Protein AF-A0A6N4GZV1-F1 (afdb_monomer)

Sequence (91 aa):
MYALSKSDAMEKRITLDRKIQGILDRGPMAALYFAVAANVLRLIVEQNDDRFVHDLFGGLIDSATIRHCVEEIDKTLNQQPNNNHLQGVEK

Solvent-accessible surface area (backbone atoms only — not comparable to full-atom values): 5704 Å² total; per-residue (Å²): 135,83,77,79,57,72,72,70,80,56,65,72,81,73,46,70,67,58,53,49,50,62,43,53,72,68,38,74,63,39,56,49,52,50,52,52,49,50,52,52,50,43,52,55,52,72,77,45,55,59,67,58,47,14,53,76,56,74,63,76,50,57,37,67,60,53,52,51,54,45,52,52,51,49,49,66,74,66,57,67,79,81,81,84,80,82,90,85,83,88,131

Foldseek 3Di:
DDDPPCVVVPPDPCDPVNVLVVLPVVPPVSVVVVLVVLVVLLVVLVVDDQVVCCVVVVVPDGSVVSNVVSVVVVCVSPVDPPPPDPDDDDD

Mean predicted aligned error: 13.42 Å

Secondary structure (DSSP, 8-state):
-----TTTT------HHHHHHHHHTT-HHHHHHHHHHHHHHHHHHHHS-HHHHHHHTTTSS-HHHHHHHHHHHHHHHH-------S-----

Structure (mmCIF, N/CA/C/O backbone):
data_AF-A0A6N4GZV1-F1
#
_entry.id   AF-A0A6N4GZV1-F1
#
loop_
_atom_site.group_PDB
_atom_site.id
_atom_site.type_symbol
_atom_site.label_atom_id
_atom_site.label_alt_id
_atom_site.label_comp_id
_atom_site.label_asym_id
_atom_site.label_entity_id
_atom_site.label_seq_id
_atom_site.pdbx_PDB_ins_code
_atom_site.Cartn_x
_atom_site.Cartn_y
_atom_site.Cartn_z
_atom_site.occupancy
_atom_site.B_iso_or_equiv
_atom_site.auth_seq_id
_atom_site.auth_comp_id
_atom_site.auth_asym_id
_atom_site.auth_atom_id
_atom_site.pdbx_PDB_model_num
ATOM 1 N N . MET A 1 1 ? -17.744 -21.325 -41.188 1.00 39.00 1 MET A N 1
ATOM 2 C CA . MET A 1 1 ? -17.784 -21.303 -39.711 1.00 39.00 1 MET A CA 1
ATOM 3 C C . MET A 1 1 ? -16.356 -21.349 -39.203 1.00 39.00 1 MET A C 1
ATOM 5 O O . MET A 1 1 ? -15.776 -22.423 -39.159 1.00 39.00 1 MET A O 1
ATOM 9 N N . TYR A 1 2 ? -15.757 -20.196 -38.911 1.00 44.53 2 TYR A N 1
ATOM 10 C CA . TYR A 1 2 ? -14.445 -20.166 -38.271 1.00 44.53 2 TYR A CA 1
ATOM 11 C C . TYR A 1 2 ? -14.669 -20.321 -36.772 1.00 44.53 2 TYR A C 1
ATOM 13 O O . TYR A 1 2 ? -15.234 -19.438 -36.130 1.00 44.53 2 TYR A O 1
ATOM 21 N N . ALA A 1 3 ? -14.300 -21.483 -36.237 1.00 51.69 3 ALA A N 1
ATOM 22 C CA . ALA A 1 3 ? -14.184 -21.663 -34.804 1.00 51.69 3 ALA A CA 1
ATOM 23 C C . ALA A 1 3 ? -13.064 -20.732 -34.329 1.00 51.69 3 ALA A C 1
ATOM 25 O O . ALA A 1 3 ? -11.892 -20.984 -34.601 1.00 51.69 3 ALA A O 1
ATOM 26 N N . LEU A 1 4 ? -13.441 -19.633 -33.671 1.00 43.53 4 LEU A N 1
ATOM 27 C CA . LEU A 1 4 ? -12.529 -18.837 -32.861 1.00 43.53 4 LEU A CA 1
ATOM 28 C C . LEU A 1 4 ? -11.866 -19.794 -31.871 1.00 43.53 4 LEU A C 1
ATOM 30 O O . LEU A 1 4 ? -12.511 -20.345 -30.975 1.00 43.53 4 LEU A O 1
ATOM 34 N N . SER A 1 5 ? -10.585 -20.056 -32.110 1.00 47.06 5 SER A N 1
ATOM 35 C CA . SER A 1 5 ? -9.759 -20.865 -31.236 1.00 47.06 5 SER A CA 1
ATOM 36 C C . SER A 1 5 ? -9.793 -20.238 -29.845 1.00 47.06 5 SER A C 1
ATOM 38 O O . SER A 1 5 ? -9.521 -19.049 -29.680 1.00 47.06 5 SER A O 1
ATOM 40 N N . LYS A 1 6 ? -10.096 -21.046 -28.823 1.00 49.38 6 LYS A N 1
ATOM 41 C CA . LYS A 1 6 ? -10.034 -20.657 -27.401 1.00 49.38 6 LYS A CA 1
ATOM 42 C C . LYS A 1 6 ? -8.677 -20.049 -26.994 1.00 49.38 6 LYS A C 1
ATOM 44 O O . LYS A 1 6 ? -8.577 -19.504 -25.900 1.00 49.38 6 LYS A O 1
ATOM 49 N N . SER A 1 7 ? -7.656 -20.133 -27.852 1.00 49.97 7 SER A N 1
ATOM 50 C CA . SER A 1 7 ? -6.354 -19.488 -27.677 1.00 49.97 7 SER A CA 1
ATOM 51 C C . SER A 1 7 ? -6.402 -17.958 -27.716 1.00 49.97 7 SER A C 1
ATOM 53 O O . SER A 1 7 ? -5.606 -17.343 -27.016 1.00 49.97 7 SER A O 1
ATOM 55 N N . ASP A 1 8 ? -7.332 -17.342 -28.456 1.00 43.09 8 ASP A N 1
ATOM 56 C CA . ASP A 1 8 ? -7.418 -15.871 -28.538 1.00 43.09 8 ASP A CA 1
ATOM 57 C C . ASP A 1 8 ? -8.203 -15.264 -27.365 1.00 43.09 8 ASP A C 1
ATOM 59 O O . ASP A 1 8 ? -7.973 -14.125 -26.974 1.00 43.09 8 ASP A O 1
ATOM 63 N N . ALA A 1 9 ? -9.076 -16.052 -26.729 1.00 45.34 9 ALA A N 1
ATOM 64 C CA . ALA A 1 9 ? -9.804 -15.655 -25.519 1.00 45.34 9 ALA A CA 1
ATOM 65 C C . ALA A 1 9 ? -8.947 -15.737 -24.239 1.00 45.34 9 ALA A C 1
ATOM 67 O O . ALA A 1 9 ? -9.400 -15.362 -23.157 1.00 45.34 9 ALA A O 1
ATOM 68 N N . MET A 1 10 ? -7.710 -16.227 -24.353 1.00 44.81 10 MET A N 1
ATOM 69 C CA . MET A 1 10 ? -6.703 -16.218 -23.295 1.00 44.81 10 MET A CA 1
ATOM 70 C C . MET A 1 10 ? -5.724 -15.066 -23.525 1.00 44.81 10 MET A C 1
ATOM 72 O O . MET A 1 10 ? -4.509 -15.224 -23.400 1.00 44.81 10 MET A O 1
ATOM 76 N N . GLU A 1 11 ? -6.259 -13.891 -23.866 1.00 49.50 11 GLU A N 1
ATOM 77 C CA . GLU A 1 11 ? -5.579 -12.618 -23.674 1.00 49.50 11 GLU A CA 1
ATOM 78 C C . GLU A 1 11 ? -5.025 -12.637 -22.250 1.00 49.50 11 GLU A C 1
ATOM 80 O O . GLU A 1 11 ? -5.776 -12.673 -21.271 1.00 49.50 11 GLU A O 1
ATOM 85 N N . LYS A 1 12 ? -3.700 -12.822 -22.169 1.00 54.75 12 LYS A N 1
ATOM 86 C CA . LYS A 1 12 ? -2.943 -13.113 -20.952 1.00 54.75 12 LYS A CA 1
ATOM 87 C C . LYS A 1 12 ? -3.569 -12.333 -19.807 1.00 54.75 12 LYS A C 1
ATOM 89 O O . LYS A 1 12 ? -3.478 -11.109 -19.793 1.00 54.75 12 LYS A O 1
ATOM 94 N N . ARG A 1 13 ? -4.162 -13.026 -18.829 1.00 56.31 13 ARG A N 1
ATOM 95 C CA . ARG A 1 13 ? -4.373 -12.445 -17.503 1.00 56.31 13 ARG A CA 1
ATOM 96 C C . ARG A 1 13 ? -2.984 -12.122 -16.975 1.00 56.31 13 ARG A C 1
ATOM 98 O O . ARG A 1 13 ? -2.338 -12.953 -16.345 1.00 56.31 13 ARG A O 1
ATOM 105 N N . ILE A 1 14 ? -2.467 -10.956 -17.348 1.00 60.16 14 ILE A N 1
ATOM 106 C CA . ILE A 1 14 ? -1.228 -10.429 -16.816 1.00 60.16 14 ILE A CA 1
ATOM 107 C C . ILE A 1 14 ? -1.551 -10.204 -15.347 1.00 60.16 14 ILE A C 1
ATOM 109 O O . ILE A 1 14 ? -2.309 -9.292 -15.008 1.00 60.16 14 ILE A O 1
ATOM 113 N N . THR A 1 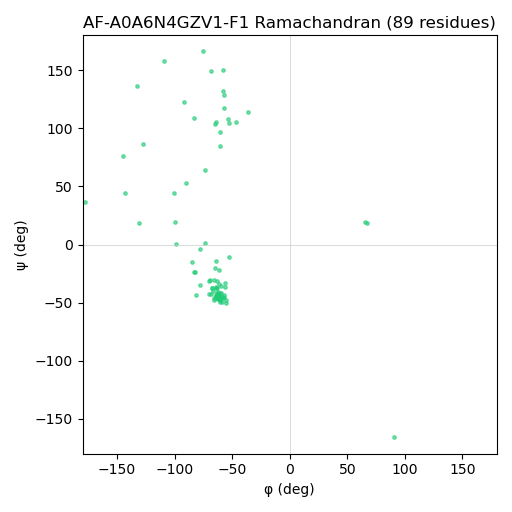15 ? -1.046 -11.102 -14.504 1.00 80.62 15 THR A N 1
ATOM 114 C CA . THR A 1 15 ? -1.184 -10.998 -13.057 1.00 80.62 15 THR A CA 1
ATOM 115 C C . THR A 1 15 ? -0.585 -9.673 -12.610 1.00 80.62 15 THR A C 1
ATOM 117 O O . THR A 1 15 ? 0.322 -9.133 -13.254 1.00 80.62 15 THR A O 1
ATOM 120 N N . LEU A 1 16 ? -1.122 -9.117 -11.528 1.00 74.81 16 LEU A N 1
ATOM 121 C CA . LEU A 1 16 ? -0.647 -7.847 -10.991 1.00 74.81 16 LEU A CA 1
ATOM 122 C C . LEU A 1 16 ? 0.861 -7.924 -10.692 1.00 74.81 16 LEU A C 1
ATOM 124 O O . LEU A 1 16 ? 1.599 -7.014 -11.062 1.00 74.81 16 LEU A O 1
ATOM 128 N N . ASP A 1 17 ? 1.332 -9.079 -10.221 1.00 74.88 17 ASP A N 1
ATOM 129 C CA . ASP A 1 17 ? 2.753 -9.381 -10.009 1.00 74.88 17 ASP A CA 1
ATOM 130 C C . ASP A 1 17 ? 3.595 -9.228 -11.280 1.00 74.88 17 ASP A C 1
ATOM 132 O O . ASP A 1 17 ? 4.663 -8.622 -11.258 1.00 74.88 17 ASP A O 1
ATOM 136 N N . ARG A 1 18 ? 3.099 -9.709 -12.428 1.00 78.75 18 ARG A N 1
ATOM 137 C CA . ARG A 1 18 ? 3.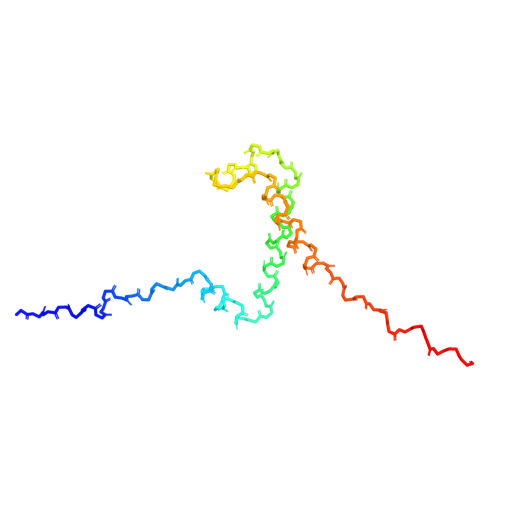805 -9.586 -13.711 1.00 78.75 18 ARG A CA 1
ATOM 138 C C . ARG A 1 18 ? 3.849 -8.138 -14.203 1.00 78.75 18 ARG A C 1
ATOM 140 O O . ARG A 1 18 ? 4.807 -7.750 -14.869 1.00 78.75 18 ARG A O 1
ATOM 147 N N . LYS A 1 19 ? 2.832 -7.328 -13.878 1.00 79.50 19 LYS A N 1
ATOM 148 C CA . LYS A 1 19 ? 2.851 -5.879 -14.148 1.00 79.50 19 LYS A CA 1
ATOM 149 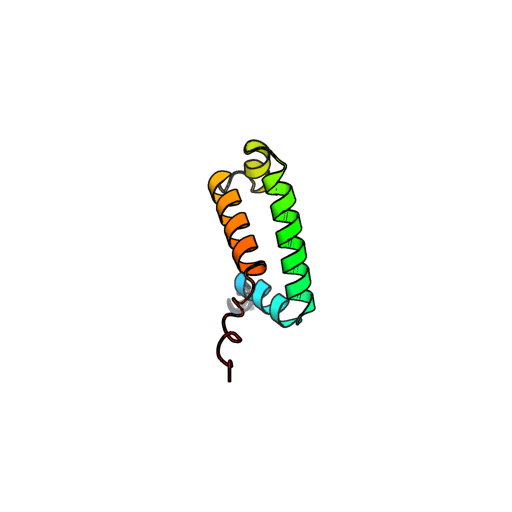C C . LYS A 1 19 ? 3.855 -5.165 -13.249 1.00 79.50 19 LYS A C 1
ATOM 151 O O . LYS A 1 19 ? 4.588 -4.321 -13.750 1.00 79.50 19 LYS A O 1
ATOM 156 N N . ILE A 1 20 ? 3.912 -5.524 -11.964 1.00 77.69 20 ILE A N 1
ATOM 157 C CA . ILE A 1 20 ? 4.891 -4.980 -11.014 1.00 77.69 20 ILE A CA 1
ATOM 158 C C . ILE A 1 20 ? 6.309 -5.312 -11.478 1.00 77.69 20 ILE A C 1
ATOM 160 O O . ILE A 1 20 ? 7.115 -4.397 -11.610 1.00 77.69 20 ILE A O 1
ATOM 164 N N . GLN A 1 21 ? 6.595 -6.573 -11.815 1.00 76.81 21 GLN A N 1
ATOM 165 C CA . GLN A 1 21 ? 7.904 -6.975 -12.344 1.00 76.81 21 GLN A CA 1
ATOM 166 C C . GLN A 1 21 ? 8.289 -6.161 -13.583 1.00 76.81 21 GLN A C 1
ATOM 168 O O . GLN A 1 21 ? 9.357 -5.563 -13.608 1.00 76.81 21 GLN A O 1
ATOM 173 N N . GLY A 1 22 ? 7.381 -6.010 -14.552 1.00 80.75 22 GLY A N 1
ATOM 174 C CA . GLY A 1 22 ? 7.652 -5.199 -15.743 1.00 80.75 22 GLY A CA 1
ATOM 175 C C . GLY A 1 22 ? 7.847 -3.698 -15.474 1.00 80.75 22 GLY A C 1
ATOM 176 O O . GLY A 1 22 ? 8.406 -3.000 -16.319 1.00 80.75 22 GLY A O 1
ATOM 177 N N . ILE A 1 23 ? 7.379 -3.172 -14.336 1.00 77.62 23 ILE A N 1
ATOM 178 C CA . ILE A 1 23 ? 7.673 -1.800 -13.893 1.00 77.62 23 ILE A CA 1
ATOM 179 C C . ILE A 1 23 ? 9.042 -1.753 -13.217 1.00 77.62 23 ILE A C 1
ATOM 181 O O . ILE A 1 23 ? 9.815 -0.849 -13.517 1.00 77.62 23 ILE A O 1
ATOM 185 N N . LEU A 1 24 ? 9.363 -2.724 -12.360 1.00 77.06 24 LEU A N 1
ATOM 186 C CA . LEU A 1 24 ? 10.668 -2.828 -11.702 1.00 77.06 24 LEU A CA 1
ATOM 187 C C . LEU A 1 24 ? 11.810 -3.006 -12.717 1.00 77.06 24 LEU A C 1
ATOM 189 O O . LEU A 1 24 ? 12.870 -2.404 -12.556 1.00 77.06 24 LEU A O 1
ATOM 193 N N . ASP A 1 25 ? 11.556 -3.710 -13.823 1.00 79.56 25 ASP A N 1
ATOM 194 C CA . ASP A 1 25 ? 12.494 -3.874 -14.942 1.00 79.56 25 ASP A CA 1
ATOM 195 C C . ASP A 1 25 ? 12.817 -2.553 -15.671 1.00 79.56 25 ASP A C 1
ATOM 197 O O . ASP A 1 25 ? 13.795 -2.477 -16.414 1.00 79.56 25 ASP A O 1
ATOM 201 N N . ARG A 1 26 ? 12.041 -1.476 -15.455 1.00 76.06 26 ARG A N 1
ATOM 202 C CA . ARG A 1 26 ? 12.314 -0.140 -16.033 1.00 76.06 26 ARG A CA 1
ATOM 203 C C . ARG A 1 26 ? 13.494 0.575 -15.366 1.00 76.06 26 ARG A C 1
ATOM 205 O O . ARG A 1 26 ? 13.815 1.702 -15.745 1.00 76.06 26 ARG A O 1
ATOM 212 N N . GLY A 1 27 ? 14.141 -0.064 -14.393 1.00 75.44 27 GLY A N 1
ATOM 213 C CA . GLY A 1 27 ? 15.372 0.405 -13.774 1.00 75.44 27 GLY A CA 1
ATOM 214 C C . GLY A 1 27 ? 15.149 1.296 -12.544 1.00 75.44 27 GLY A C 1
ATOM 215 O O . GLY A 1 27 ? 14.046 1.358 -11.996 1.00 75.44 27 GLY A O 1
ATOM 216 N N . PRO A 1 28 ? 16.193 2.006 -12.082 1.00 76.31 28 PRO A N 1
ATOM 217 C CA . PRO A 1 28 ? 16.224 2.658 -10.766 1.00 76.31 28 PRO A CA 1
ATOM 218 C C . PRO A 1 28 ? 15.143 3.729 -10.562 1.00 76.31 28 PRO A C 1
ATOM 220 O O . PRO A 1 28 ? 14.747 3.998 -9.430 1.00 76.31 28 PRO A O 1
ATOM 223 N N . MET A 1 29 ? 14.602 4.296 -11.644 1.00 81.38 29 MET A N 1
ATOM 224 C CA . MET A 1 29 ? 13.479 5.232 -11.570 1.00 81.38 29 MET A CA 1
ATOM 225 C C . MET A 1 29 ? 12.211 4.594 -11.000 1.00 81.38 29 MET A C 1
ATOM 227 O O . MET A 1 29 ? 11.495 5.247 -10.248 1.00 81.38 29 MET A O 1
ATOM 231 N N . ALA A 1 30 ? 11.930 3.328 -11.317 1.00 79.88 30 ALA A N 1
ATOM 232 C CA . ALA A 1 30 ? 10.764 2.635 -10.777 1.00 79.88 30 ALA A CA 1
ATOM 233 C C . ALA A 1 30 ? 10.868 2.478 -9.258 1.00 79.88 30 ALA A C 1
ATOM 235 O O . ALA A 1 30 ? 9.924 2.805 -8.543 1.00 79.88 30 ALA A O 1
ATOM 236 N N . ALA A 1 31 ? 12.038 2.058 -8.767 1.00 79.00 31 ALA A N 1
ATOM 237 C CA . ALA A 1 31 ? 12.314 1.960 -7.337 1.00 79.00 31 ALA A CA 1
ATOM 238 C C . ALA A 1 31 ? 12.166 3.320 -6.632 1.00 79.00 31 ALA A C 1
ATOM 240 O O . ALA A 1 31 ? 11.541 3.393 -5.576 1.00 79.00 31 ALA A O 1
ATOM 241 N N . LEU A 1 32 ? 12.653 4.406 -7.247 1.00 82.94 32 LEU A N 1
ATOM 242 C CA . LEU A 1 32 ? 12.476 5.763 -6.722 1.00 82.94 32 LEU A CA 1
ATOM 243 C C . LEU A 1 32 ? 10.992 6.148 -6.613 1.00 82.94 32 LEU A C 1
ATOM 245 O O . LEU A 1 32 ? 10.564 6.632 -5.568 1.00 82.94 32 LEU A O 1
ATOM 249 N N . TYR A 1 33 ? 10.192 5.914 -7.657 1.00 85.69 33 T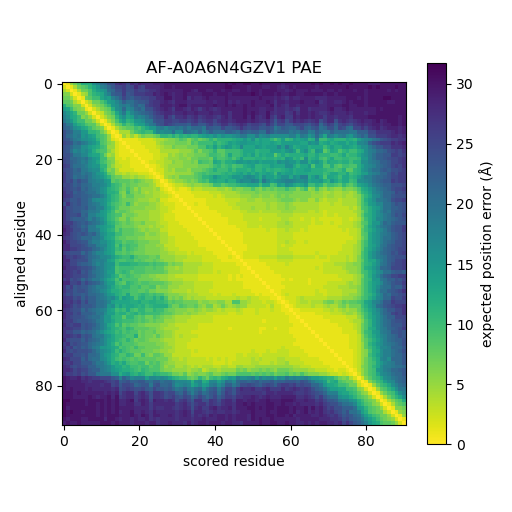YR A N 1
ATOM 250 C CA . TYR A 1 33 ? 8.755 6.206 -7.612 1.00 85.69 33 TYR A CA 1
ATOM 251 C C . TYR A 1 33 ? 8.019 5.357 -6.571 1.00 85.69 33 TYR A C 1
ATOM 253 O O . TYR A 1 33 ? 7.128 5.878 -5.903 1.00 85.69 33 TYR A O 1
ATOM 261 N N . PHE A 1 34 ? 8.405 4.090 -6.384 1.00 83.81 34 PHE A N 1
ATOM 262 C CA . PHE A 1 34 ? 7.860 3.253 -5.313 1.00 83.81 34 PHE A CA 1
ATOM 263 C C . PHE A 1 34 ? 8.209 3.796 -3.924 1.00 83.81 34 PHE A C 1
ATOM 265 O O . PHE A 1 34 ? 7.323 3.877 -3.078 1.00 83.81 34 PHE A O 1
ATOM 272 N N . ALA A 1 35 ? 9.451 4.232 -3.702 1.00 84.25 35 ALA A N 1
ATOM 273 C CA . ALA A 1 35 ? 9.861 4.832 -2.433 1.00 84.25 35 ALA A CA 1
ATOM 2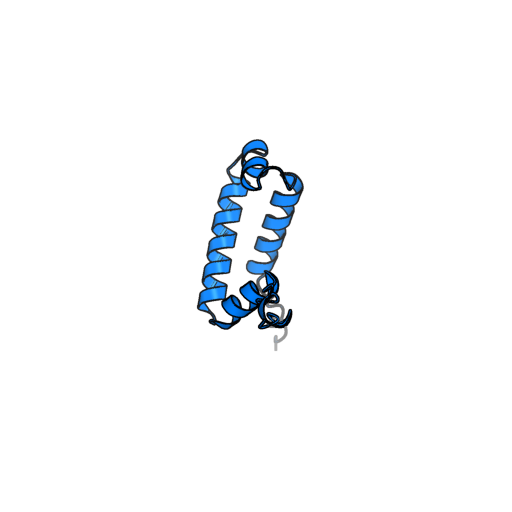74 C C . ALA A 1 35 ? 9.093 6.132 -2.136 1.00 84.25 35 ALA A C 1
ATOM 276 O O . ALA A 1 35 ? 8.595 6.329 -1.030 1.00 84.25 35 ALA A O 1
ATOM 277 N N . VAL A 1 36 ? 8.920 6.998 -3.142 1.00 88.69 36 VAL A N 1
ATOM 278 C CA . VAL A 1 36 ? 8.113 8.221 -3.008 1.00 88.69 36 VAL A CA 1
ATOM 279 C C . VAL A 1 36 ? 6.650 7.883 -2.708 1.00 88.69 36 VAL A C 1
ATOM 281 O O . VAL A 1 36 ? 6.061 8.480 -1.810 1.00 88.69 36 VAL A O 1
ATOM 284 N N . ALA A 1 37 ? 6.067 6.912 -3.416 1.00 90.50 37 ALA A N 1
ATOM 285 C CA . ALA A 1 37 ? 4.688 6.487 -3.190 1.00 90.50 37 ALA A CA 1
ATOM 286 C C . ALA A 1 37 ? 4.483 5.908 -1.782 1.00 90.50 37 ALA A C 1
ATOM 288 O O . ALA A 1 37 ? 3.490 6.233 -1.136 1.00 90.50 37 ALA A O 1
ATOM 289 N N . ALA A 1 38 ? 5.431 5.109 -1.287 1.00 89.19 38 ALA A N 1
ATOM 290 C CA . ALA A 1 38 ? 5.396 4.571 0.069 1.00 89.19 38 ALA A CA 1
ATOM 291 C C . ALA A 1 38 ? 5.449 5.684 1.129 1.00 89.19 38 ALA A C 1
ATOM 293 O O . ALA A 1 38 ? 4.640 5.677 2.054 1.00 89.19 38 ALA A O 1
ATOM 294 N N . ASN A 1 39 ? 6.315 6.687 0.951 1.00 89.50 39 ASN A N 1
ATOM 295 C CA . ASN A 1 39 ? 6.393 7.837 1.858 1.00 89.50 39 ASN A CA 1
ATOM 296 C C . ASN A 1 39 ? 5.096 8.658 1.878 1.00 89.50 39 ASN A C 1
ATOM 298 O O . ASN A 1 39 ? 4.621 9.046 2.945 1.00 89.50 39 ASN A O 1
ATOM 302 N N . VAL A 1 40 ? 4.499 8.909 0.708 1.00 92.19 40 VAL A N 1
ATOM 303 C CA . VAL A 1 40 ? 3.210 9.615 0.616 1.00 92.19 40 VAL 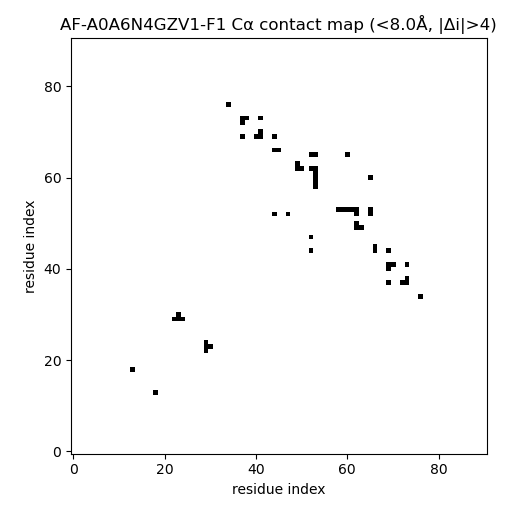A CA 1
ATOM 304 C C . VAL A 1 40 ? 2.104 8.803 1.289 1.00 92.19 40 VAL A C 1
ATOM 306 O O . VAL A 1 40 ? 1.317 9.360 2.053 1.00 92.19 40 VAL A O 1
ATOM 309 N N . LEU A 1 41 ? 2.059 7.490 1.049 1.00 92.69 41 LEU A N 1
ATOM 310 C CA . LEU A 1 41 ? 1.077 6.602 1.666 1.00 92.69 41 LEU A CA 1
ATOM 311 C C . LEU A 1 41 ? 1.207 6.596 3.192 1.00 92.69 41 LEU A C 1
ATOM 313 O O . LEU A 1 41 ? 0.198 6.723 3.881 1.00 92.69 41 LEU A O 1
ATOM 317 N N . ARG A 1 42 ? 2.435 6.514 3.715 1.00 92.31 42 ARG A N 1
ATOM 318 C CA . ARG A 1 42 ? 2.714 6.610 5.150 1.00 92.31 42 ARG A CA 1
ATOM 319 C C . ARG A 1 42 ? 2.156 7.892 5.749 1.00 92.31 42 ARG A C 1
ATOM 321 O O . ARG A 1 42 ? 1.422 7.826 6.729 1.00 92.31 42 ARG A O 1
ATOM 328 N N . LEU A 1 43 ? 2.450 9.034 5.131 1.00 92.88 43 LEU A N 1
ATOM 329 C CA . LEU A 1 43 ? 1.979 10.332 5.605 1.00 92.88 43 LEU A CA 1
ATOM 330 C C . LEU A 1 43 ? 0.446 10.391 5.663 1.00 92.88 43 LEU A C 1
ATOM 332 O O . LEU A 1 43 ? -0.124 10.837 6.655 1.00 92.88 43 LEU A O 1
ATOM 336 N N . ILE A 1 44 ? -0.221 9.910 4.609 1.00 93.19 44 ILE A N 1
ATOM 337 C CA . ILE A 1 44 ? -1.685 9.870 4.534 1.00 93.19 44 ILE A CA 1
ATOM 338 C C . ILE A 1 44 ? -2.250 8.972 5.636 1.00 93.19 44 ILE A C 1
ATOM 340 O O . ILE A 1 44 ? -3.194 9.361 6.316 1.00 93.19 44 ILE A O 1
ATOM 344 N N . VAL A 1 45 ? -1.678 7.788 5.838 1.00 93.75 45 VAL A N 1
ATOM 345 C CA . VAL A 1 45 ? -2.169 6.842 6.842 1.00 93.75 45 VAL A CA 1
ATOM 346 C C . VAL A 1 45 ? -1.939 7.369 8.260 1.00 93.75 45 VAL A C 1
ATOM 348 O O . VAL A 1 45 ? -2.846 7.296 9.081 1.00 93.75 45 VAL A O 1
ATOM 351 N N . GLU A 1 46 ? -0.776 7.947 8.565 1.00 92.75 46 GLU A N 1
ATOM 352 C CA . GLU A 1 46 ? -0.459 8.485 9.897 1.00 92.75 46 GLU A CA 1
ATOM 353 C C . GLU A 1 46 ? -1.300 9.714 10.273 1.00 92.75 46 GLU A C 1
ATOM 355 O O . GLU A 1 46 ? -1.682 9.856 11.432 1.00 92.75 46 GLU A O 1
ATOM 360 N N . GLN A 1 47 ? -1.600 10.598 9.317 1.00 94.88 47 GLN A N 1
ATOM 361 C CA . GLN A 1 47 ? -2.287 11.866 9.597 1.00 94.88 47 GLN A CA 1
ATOM 362 C C . GLN A 1 47 ? -3.812 11.764 9.649 1.00 94.88 47 GLN A C 1
ATOM 364 O O . GLN A 1 47 ? -4.464 12.696 10.120 1.00 94.88 47 GLN A O 1
ATOM 369 N N . ASN A 1 48 ? -4.386 10.672 9.148 1.00 95.94 48 ASN A N 1
ATOM 370 C CA . ASN A 1 48 ? -5.832 10.506 9.060 1.00 95.94 48 ASN A CA 1
ATOM 371 C C . ASN A 1 48 ? -6.344 9.458 10.052 1.00 95.94 48 ASN A C 1
ATOM 373 O O . ASN A 1 48 ? -5.606 8.588 10.522 1.00 95.94 48 ASN A O 1
ATOM 377 N N . ASP A 1 49 ? -7.630 9.558 10.381 1.00 95.06 49 ASP A N 1
ATOM 378 C CA . ASP A 1 49 ? -8.297 8.656 11.309 1.00 95.06 49 ASP A CA 1
ATOM 379 C C . ASP A 1 49 ? -8.589 7.286 10.679 1.00 95.06 49 ASP A C 1
ATOM 381 O O . ASP A 1 49 ? -8.511 7.076 9.467 1.00 95.06 49 ASP A O 1
ATOM 385 N N . ASP A 1 50 ? -8.935 6.320 11.525 1.00 92.88 50 ASP A N 1
ATOM 386 C CA . ASP A 1 50 ? -9.150 4.939 11.092 1.00 92.88 50 ASP A CA 1
ATOM 387 C C . ASP A 1 50 ? -10.314 4.787 10.117 1.00 92.88 50 ASP A C 1
ATOM 389 O O . ASP A 1 50 ? -10.254 3.932 9.236 1.00 92.88 50 ASP A O 1
ATOM 393 N N . ARG A 1 51 ? -11.345 5.633 10.232 1.00 93.75 51 ARG A N 1
ATOM 394 C CA . ARG A 1 51 ? -12.460 5.636 9.285 1.00 93.75 51 ARG A CA 1
ATOM 395 C C . ARG A 1 51 ? -11.989 6.063 7.898 1.00 93.75 51 ARG A C 1
ATOM 397 O O . ARG A 1 51 ? -12.271 5.357 6.936 1.00 93.75 51 ARG A 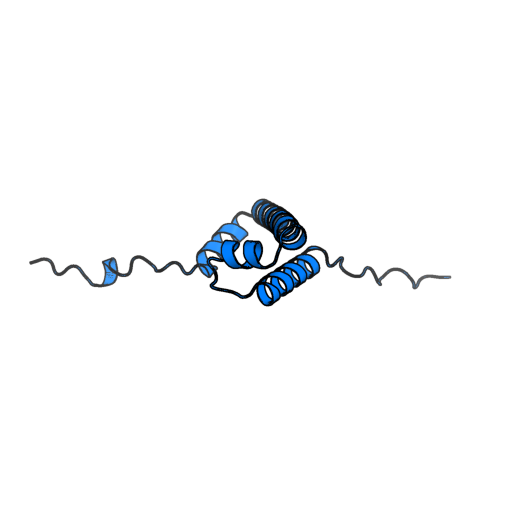O 1
ATOM 404 N N . PHE A 1 52 ? -11.229 7.153 7.792 1.00 95.06 52 PHE A N 1
ATOM 405 C CA . PHE A 1 52 ? -10.661 7.567 6.512 1.00 95.06 52 PHE A CA 1
ATOM 406 C C . PHE A 1 52 ? -9.735 6.497 5.924 1.00 95.06 52 PHE A C 1
ATOM 408 O O . PHE A 1 52 ? -9.834 6.179 4.741 1.00 95.06 52 PHE A O 1
ATOM 415 N N . VAL A 1 53 ? -8.847 5.918 6.739 1.00 93.75 53 VAL A N 1
ATOM 416 C CA . VAL A 1 53 ? -7.899 4.886 6.285 1.00 93.75 53 VAL A CA 1
ATOM 417 C C . VAL A 1 53 ? -8.629 3.632 5.804 1.00 93.75 53 VAL A C 1
ATOM 419 O O . VAL A 1 53 ? -8.275 3.076 4.770 1.00 93.75 53 VAL A O 1
ATOM 422 N N . HIS A 1 54 ? -9.673 3.205 6.508 1.00 91.94 54 HIS A N 1
ATOM 423 C CA . HIS A 1 54 ? -10.520 2.093 6.087 1.00 91.94 54 HIS A CA 1
ATOM 424 C C . HIS A 1 54 ? -11.212 2.380 4.742 1.00 91.94 54 HIS A C 1
ATOM 426 O O . HIS A 1 54 ? -11.186 1.552 3.827 1.00 91.94 54 HIS A O 1
ATOM 432 N N . ASP A 1 55 ? -11.778 3.578 4.587 1.00 93.56 55 ASP A N 1
ATOM 433 C CA . ASP A 1 55 ? -12.504 3.976 3.379 1.00 93.56 55 ASP A CA 1
ATOM 434 C C . ASP A 1 55 ? -11.572 4.170 2.169 1.00 93.56 55 ASP A C 1
ATOM 436 O O . ASP A 1 55 ? -11.954 3.849 1.042 1.00 93.56 55 ASP A O 1
ATOM 440 N N . LEU A 1 56 ? -10.322 4.598 2.390 1.00 92.06 56 LEU A N 1
ATOM 441 C CA . LEU A 1 56 ? -9.279 4.700 1.358 1.00 92.06 56 LEU A CA 1
ATOM 442 C C . LEU A 1 56 ? -9.035 3.361 0.642 1.00 92.06 56 LEU A C 1
ATOM 444 O O . LEU A 1 56 ? -8.746 3.337 -0.554 1.00 92.06 56 LEU A O 1
ATOM 448 N N . PHE A 1 57 ? -9.193 2.247 1.359 1.00 90.25 57 PHE A N 1
ATOM 449 C CA . PHE A 1 57 ? -9.057 0.889 0.829 1.00 90.25 57 PHE A CA 1
ATOM 450 C C . PHE A 1 57 ? -10.415 0.237 0.521 1.00 90.25 57 PHE A C 1
ATOM 452 O O . PHE A 1 57 ? -10.519 -0.986 0.406 1.00 90.25 57 PHE A O 1
ATOM 459 N N . GLY A 1 58 ? -11.472 1.045 0.381 1.00 90.88 58 GLY A N 1
ATOM 460 C CA . GLY A 1 58 ? -12.823 0.589 0.050 1.00 90.88 58 GLY A CA 1
ATOM 461 C C . GLY A 1 58 ? -13.466 -0.286 1.127 1.00 90.88 58 GLY A C 1
ATOM 462 O O . GLY A 1 58 ? -14.374 -1.054 0.818 1.00 90.88 58 GLY A O 1
ATOM 463 N N . GLY A 1 59 ? -12.965 -0.224 2.363 1.00 89.50 59 GLY A N 1
ATOM 464 C CA . GLY A 1 59 ? -13.398 -1.068 3.472 1.00 89.50 59 GLY A CA 1
ATOM 465 C C . GLY A 1 59 ? -13.072 -2.554 3.322 1.00 89.50 59 GLY A C 1
ATOM 466 O O . GLY A 1 59 ? -13.687 -3.392 3.976 1.00 89.50 59 GLY A O 1
ATOM 467 N N . LEU A 1 60 ? -12.130 -2.899 2.439 1.00 89.62 60 LEU A N 1
ATOM 468 C CA . LEU A 1 60 ? -11.721 -4.287 2.201 1.00 89.62 60 LEU A CA 1
ATOM 469 C C . LEU A 1 60 ? -10.709 -4.796 3.230 1.00 89.62 60 LEU A C 1
ATOM 471 O O . LEU A 1 60 ? -10.565 -6.004 3.407 1.00 89.62 60 LEU A O 1
ATOM 475 N N . ILE A 1 61 ? -9.980 -3.880 3.863 1.00 91.81 61 ILE A N 1
ATOM 476 C CA . ILE A 1 61 ? -8.901 -4.163 4.806 1.00 91.81 61 ILE A CA 1
ATOM 477 C C . ILE A 1 61 ? -9.136 -3.277 6.025 1.00 91.81 61 ILE A C 1
ATOM 479 O O . ILE A 1 61 ? -9.475 -2.100 5.885 1.00 91.81 61 ILE A O 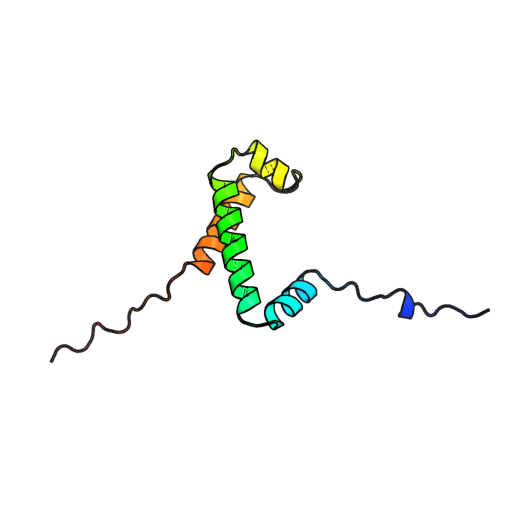1
ATOM 483 N N . ASP A 1 62 ? -8.981 -3.838 7.221 1.00 93.31 62 ASP A N 1
ATOM 484 C CA . ASP A 1 62 ? -9.111 -3.064 8.445 1.00 93.31 62 ASP A CA 1
ATOM 485 C C . ASP A 1 62 ? -7.963 -2.048 8.588 1.00 93.31 62 ASP A C 1
ATOM 487 O O . ASP A 1 62 ? -6.838 -2.256 8.120 1.00 93.31 62 ASP A O 1
ATOM 491 N N . SER A 1 63 ? -8.257 -0.922 9.239 1.00 92.62 63 SER A N 1
ATOM 492 C CA . SER A 1 63 ? -7.315 0.188 9.407 1.00 92.62 63 SER A CA 1
ATOM 493 C C . SER A 1 63 ? -6.044 -0.231 10.147 1.00 92.62 63 SER A C 1
ATOM 495 O O . SER A 1 63 ? -4.960 0.241 9.803 1.00 92.62 63 SER A O 1
ATOM 497 N N . ALA A 1 64 ? -6.148 -1.135 11.126 1.00 93.81 64 ALA A N 1
ATOM 498 C CA . ALA A 1 64 ? -5.003 -1.632 11.880 1.00 93.81 64 ALA A CA 1
ATOM 499 C C . ALA A 1 64 ? -4.049 -2.446 10.989 1.00 93.81 64 ALA A C 1
ATOM 501 O O . ALA A 1 64 ? -2.845 -2.186 10.994 1.00 93.81 64 ALA A O 1
ATOM 502 N N . THR A 1 65 ? -4.573 -3.353 10.162 1.00 94.31 65 THR A N 1
ATOM 503 C CA . THR A 1 65 ? -3.791 -4.101 9.169 1.00 94.31 65 THR A CA 1
ATOM 504 C C . THR A 1 65 ? -3.145 -3.163 8.152 1.00 94.31 65 THR A C 1
ATOM 506 O O . THR A 1 65 ? -1.959 -3.310 7.868 1.00 94.31 65 THR A O 1
ATOM 509 N N . ILE A 1 66 ? -3.870 -2.158 7.645 1.00 93.38 66 ILE A N 1
ATOM 510 C CA . ILE A 1 66 ? -3.304 -1.166 6.712 1.00 93.38 66 ILE A CA 1
ATOM 511 C C . ILE A 1 66 ? -2.124 -0.429 7.354 1.00 93.38 66 ILE A C 1
ATOM 513 O O . ILE A 1 66 ? -1.050 -0.354 6.756 1.00 93.38 66 ILE A O 1
ATOM 517 N N . ARG A 1 67 ? -2.300 0.088 8.576 1.00 94.31 67 ARG A N 1
ATOM 518 C CA . ARG A 1 67 ? -1.245 0.788 9.326 1.00 94.31 67 ARG A CA 1
ATOM 519 C C . ARG A 1 67 ? -0.023 -0.098 9.535 1.00 94.31 67 ARG A C 1
ATOM 521 O O . ARG A 1 67 ? 1.089 0.340 9.258 1.00 94.31 67 ARG A O 1
ATOM 528 N N . HIS A 1 68 ? -0.236 -1.344 9.949 1.00 94.50 68 HIS A N 1
ATOM 529 C CA . HIS A 1 68 ? 0.844 -2.302 10.145 1.00 94.50 68 HIS A CA 1
ATOM 530 C C . HIS A 1 68 ? 1.606 -2.585 8.841 1.00 94.50 68 HIS A C 1
ATOM 532 O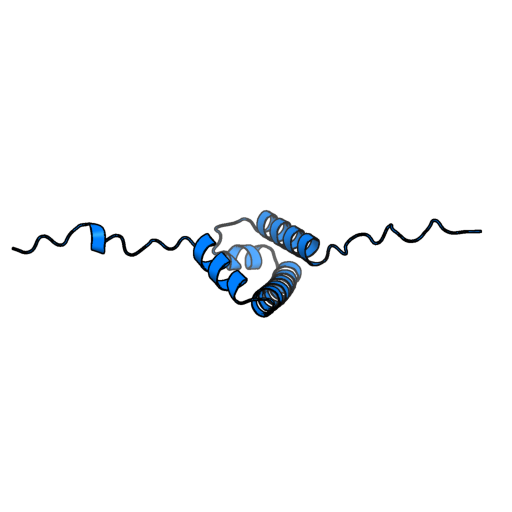 O . HIS A 1 68 ? 2.831 -2.515 8.816 1.00 94.50 68 HIS A O 1
ATOM 538 N N . CYS A 1 69 ? 0.901 -2.831 7.733 1.00 92.62 69 CYS A N 1
ATOM 539 C CA . CYS A 1 69 ? 1.537 -3.063 6.435 1.00 92.62 69 CYS A CA 1
ATOM 540 C C . CYS A 1 69 ? 2.366 -1.860 5.966 1.00 92.62 69 CYS A C 1
ATOM 542 O O . CYS A 1 69 ? 3.462 -2.032 5.439 1.00 92.62 69 CYS A O 1
ATOM 544 N N . VAL A 1 70 ? 1.853 -0.645 6.151 1.00 91.75 70 VAL A N 1
ATOM 545 C CA . VAL A 1 70 ? 2.543 0.593 5.766 1.00 91.75 70 VAL A CA 1
ATOM 546 C C . VAL A 1 70 ? 3.798 0.809 6.612 1.00 91.75 70 VAL A C 1
ATOM 548 O O . VAL A 1 70 ? 4.836 1.184 6.071 1.00 91.75 70 VAL A O 1
ATOM 551 N N . GLU A 1 71 ? 3.734 0.511 7.911 1.00 90.94 71 GLU A N 1
ATOM 552 C CA . GLU A 1 71 ? 4.889 0.553 8.809 1.00 90.94 71 GLU A CA 1
ATOM 553 C C . GLU A 1 71 ? 5.975 -0.457 8.398 1.00 90.94 71 GLU A C 1
ATOM 555 O O . GLU A 1 71 ? 7.158 -0.121 8.367 1.00 90.94 71 GLU A O 1
ATOM 560 N N . GLU A 1 72 ? 5.596 -1.680 8.025 1.00 91.62 72 GLU A N 1
ATOM 561 C CA . GLU A 1 72 ? 6.548 -2.699 7.566 1.00 91.62 72 GLU A CA 1
ATOM 562 C C . GLU A 1 72 ? 7.199 -2.335 6.222 1.00 91.62 72 GLU A C 1
ATOM 564 O O . GLU A 1 72 ? 8.402 -2.549 6.035 1.00 91.62 72 GLU A O 1
ATOM 569 N N . ILE A 1 73 ? 6.444 -1.726 5.299 1.00 88.81 73 ILE A N 1
ATOM 570 C CA . ILE A 1 73 ? 6.994 -1.191 4.043 1.00 88.81 73 ILE A CA 1
ATOM 571 C C . ILE A 1 73 ? 8.014 -0.092 4.345 1.00 88.81 73 ILE A C 1
ATOM 573 O O . ILE A 1 73 ? 9.115 -0.112 3.793 1.00 88.81 73 ILE A O 1
ATOM 577 N N . ASP A 1 74 ? 7.676 0.842 5.235 1.00 86.62 74 ASP A N 1
ATOM 578 C CA . ASP A 1 74 ? 8.573 1.929 5.621 1.00 86.62 74 ASP A CA 1
ATOM 579 C C . ASP A 1 74 ? 9.870 1.405 6.247 1.00 86.62 74 ASP A C 1
ATOM 581 O O . ASP A 1 74 ? 10.957 1.785 5.812 1.00 86.62 74 ASP A O 1
ATOM 585 N N . LYS A 1 75 ? 9.772 0.463 7.194 1.00 87.38 75 LYS A N 1
ATOM 586 C CA . LYS A 1 75 ? 10.945 -0.201 7.780 1.00 87.38 75 LYS A CA 1
ATOM 587 C C . LYS A 1 75 ? 11.791 -0.870 6.708 1.00 87.38 75 LYS A C 1
ATOM 589 O O . LYS A 1 75 ? 13.003 -0.720 6.725 1.00 87.38 75 LYS A O 1
ATOM 594 N N . THR A 1 76 ? 11.180 -1.585 5.770 1.00 84.56 76 THR A N 1
ATOM 595 C CA . THR A 1 76 ? 11.912 -2.295 4.711 1.00 84.56 76 THR A CA 1
ATOM 596 C C . THR A 1 76 ? 12.657 -1.331 3.784 1.00 84.56 76 THR A C 1
ATOM 598 O O . THR A 1 76 ? 13.774 -1.619 3.364 1.00 84.56 76 THR A O 1
ATOM 601 N N . LEU A 1 77 ? 12.067 -0.172 3.479 1.00 79.19 77 LEU A N 1
ATOM 602 C CA . LEU A 1 77 ? 12.681 0.841 2.615 1.00 79.19 77 LEU A CA 1
ATOM 603 C C . LEU A 1 77 ? 13.748 1.677 3.333 1.00 79.19 77 LEU A C 1
ATOM 605 O O . LEU A 1 77 ? 14.737 2.062 2.713 1.00 79.19 77 LEU A O 1
ATOM 609 N N . ASN A 1 78 ? 13.555 1.949 4.626 1.00 74.56 78 ASN A N 1
ATOM 610 C CA . ASN A 1 78 ? 14.436 2.792 5.437 1.00 74.56 78 ASN A CA 1
ATOM 611 C C . ASN A 1 78 ? 15.426 2.000 6.302 1.00 74.56 78 ASN A C 1
ATOM 613 O O . ASN A 1 78 ? 16.224 2.607 7.020 1.00 74.56 78 ASN A O 1
ATOM 617 N N . GLN A 1 79 ? 15.407 0.665 6.247 1.00 68.12 79 GLN A N 1
ATOM 618 C CA . GLN A 1 79 ? 16.436 -0.181 6.842 1.00 68.12 79 GLN A CA 1
ATOM 619 C C . GLN A 1 79 ? 17.780 0.159 6.195 1.00 68.12 79 GLN A C 1
ATOM 621 O O . GLN A 1 79 ? 18.138 -0.328 5.123 1.00 68.12 79 GLN A O 1
ATOM 626 N N . GLN A 1 80 ? 18.543 1.021 6.867 1.00 55.56 80 GLN A N 1
ATOM 627 C CA . GLN A 1 80 ? 19.957 1.174 6.581 1.00 55.56 80 GLN A CA 1
ATOM 628 C C . GLN A 1 80 ? 20.611 -0.201 6.767 1.00 55.56 80 GLN A C 1
ATOM 630 O O . GLN A 1 80 ? 20.374 -0.845 7.795 1.00 55.56 80 GLN A O 1
ATOM 635 N N . PRO A 1 81 ? 21.445 -0.675 5.825 1.00 51.75 81 PRO A N 1
ATOM 636 C CA . PRO A 1 81 ? 22.325 -1.786 6.131 1.00 51.75 81 PRO A CA 1
ATOM 637 C C . PRO A 1 81 ? 23.160 -1.360 7.341 1.00 51.75 81 PRO A C 1
ATOM 639 O O . PRO A 1 81 ? 23.870 -0.356 7.286 1.00 51.75 81 PRO A O 1
ATOM 642 N N . ASN A 1 82 ? 23.016 -2.076 8.459 1.00 45.44 82 ASN A N 1
ATOM 643 C CA . ASN A 1 82 ? 23.845 -1.878 9.641 1.00 45.44 82 ASN A CA 1
ATOM 644 C C . ASN A 1 82 ? 25.314 -1.949 9.208 1.00 45.44 82 ASN A C 1
ATOM 646 O O . ASN A 1 82 ? 25.844 -3.033 8.958 1.00 45.44 82 ASN A O 1
ATOM 650 N N . ASN A 1 83 ? 25.979 -0.798 9.128 1.00 45.38 83 ASN A N 1
ATOM 651 C CA . ASN A 1 83 ? 27.414 -0.693 8.898 1.00 45.38 83 ASN A CA 1
ATOM 652 C C . ASN A 1 83 ? 28.171 -1.098 10.174 1.00 45.38 83 ASN A C 1
ATOM 654 O O . ASN A 1 83 ? 28.891 -0.301 10.766 1.00 45.38 83 ASN A O 1
ATOM 658 N N . ASN A 1 84 ? 28.043 -2.357 10.591 1.00 47.41 84 ASN A N 1
ATOM 659 C CA . ASN A 1 84 ? 28.865 -2.957 11.642 1.00 47.41 84 ASN A CA 1
ATOM 660 C C . ASN A 1 84 ? 30.126 -3.602 11.039 1.00 47.41 84 ASN A C 1
ATOM 662 O O . ASN A 1 84 ? 30.394 -4.778 11.276 1.00 47.41 84 ASN A O 1
ATOM 666 N N . HIS A 1 85 ? 30.903 -2.863 10.234 1.00 48.59 85 HIS A N 1
ATOM 667 C CA . HIS A 1 85 ? 32.153 -3.397 9.665 1.00 48.59 85 HIS A CA 1
ATOM 668 C C . HIS A 1 85 ? 33.403 -2.517 9.811 1.00 48.59 85 HIS A C 1
ATOM 670 O O . HIS A 1 85 ? 34.382 -2.759 9.116 1.00 48.59 85 HIS A O 1
ATOM 676 N N . LEU A 1 86 ? 33.438 -1.531 10.714 1.00 50.03 86 LEU A N 1
ATOM 677 C CA . LEU A 1 86 ? 34.644 -0.704 10.911 1.00 50.03 86 LEU A CA 1
ATOM 678 C C . LEU A 1 86 ? 34.910 -0.311 12.380 1.00 50.03 86 LEU A C 1
ATOM 680 O O . LEU A 1 86 ? 35.290 0.817 12.671 1.00 50.03 86 LEU A O 1
ATOM 684 N N . GLN A 1 87 ? 34.776 -1.248 13.322 1.00 44.88 87 GLN A N 1
ATOM 685 C CA . GLN A 1 87 ? 35.464 -1.140 14.619 1.00 44.88 87 GLN A CA 1
ATOM 686 C C . GLN A 1 87 ? 36.247 -2.423 14.879 1.00 44.88 87 GLN A C 1
ATOM 688 O O . GLN A 1 87 ? 35.751 -3.384 15.454 1.00 44.88 87 GLN A O 1
ATOM 693 N N . GLY A 1 88 ? 37.471 -2.450 14.363 1.00 47.16 88 GLY A N 1
ATOM 694 C CA . GLY A 1 88 ? 38.363 -3.593 14.496 1.00 47.16 88 GLY A CA 1
ATOM 695 C C . GLY A 1 88 ? 39.728 -3.362 13.865 1.00 47.16 88 GLY A C 1
ATOM 696 O O . GLY A 1 88 ? 40.269 -4.286 13.275 1.00 47.16 88 GLY A O 1
ATOM 697 N N . VAL A 1 89 ? 40.269 -2.143 13.938 1.00 49.84 89 VAL A N 1
ATOM 698 C CA . VAL A 1 89 ? 41.701 -1.899 13.713 1.00 49.84 89 VAL A CA 1
ATOM 699 C C . VAL A 1 89 ? 42.151 -0.780 14.655 1.00 49.84 89 VAL A C 1
ATOM 701 O O . VAL A 1 89 ? 42.312 0.364 14.247 1.00 49.84 89 VAL A O 1
ATOM 704 N N . GLU A 1 90 ? 42.327 -1.111 15.931 1.00 43.78 90 GLU A N 1
ATOM 705 C CA . GLU A 1 90 ? 43.327 -0.426 16.754 1.00 43.78 90 GLU A CA 1
ATOM 706 C C . GLU A 1 90 ? 44.625 -1.238 16.655 1.00 43.78 90 GLU A C 1
ATOM 708 O O . GLU A 1 90 ? 44.646 -2.441 16.930 1.00 43.78 90 GLU A O 1
ATOM 713 N N . LYS A 1 91 ? 45.695 -0.579 16.213 1.00 46.81 91 LYS A N 1
ATOM 714 C CA . LYS A 1 91 ? 47.079 -0.936 16.521 1.00 46.81 91 LYS A CA 1
ATOM 715 C C . LYS A 1 91 ? 47.753 0.294 17.096 1.00 46.81 91 LYS A C 1
ATOM 717 O O . LYS A 1 91 ? 47.486 1.386 16.548 1.00 46.81 91 LYS A O 1
#

Radius of gyration: 21.44 Å; Cα contacts (8 Å, |Δi|>4): 31; chains: 1; bounding box: 65×34×56 Å

pLDDT: mean 75.93, std 18.65, range [39.0, 95.94]